Protein AF-A0A8T0BMN1-F1 (afdb_monomer_lite)

pLDDT: mean 75.81, std 15.96, range [29.31, 91.19]

Structure (mmCIF, N/CA/C/O backbone):
data_AF-A0A8T0BMN1-F1
#
_entry.id   AF-A0A8T0BMN1-F1
#
loop_
_atom_site.group_PDB
_atom_site.id
_atom_site.type_symbol
_atom_site.label_atom_id
_atom_site.label_alt_id
_atom_site.label_comp_id
_atom_site.label_asym_id
_atom_site.label_entity_id
_atom_site.label_seq_id
_atom_site.pdbx_PDB_ins_code
_atom_site.Cartn_x
_atom_site.Cartn_y
_atom_site.Cartn_z
_atom_site.occupancy
_atom_site.B_iso_or_equiv
_atom_site.auth_seq_id
_atom_site.auth_comp_id
_atom_site.auth_asym_id
_atom_site.auth_atom_id
_atom_site.pdbx_PDB_model_num
ATOM 1 N N . LYS A 1 1 ? 54.042 -2.747 -23.128 1.00 37.03 1 LYS A N 1
ATOM 2 C CA . LYS A 1 1 ? 53.948 -1.281 -22.944 1.00 37.03 1 LYS A CA 1
ATOM 3 C C . LYS A 1 1 ? 52.587 -0.870 -23.486 1.00 37.03 1 LYS A C 1
ATOM 5 O O . LYS A 1 1 ? 52.279 -1.278 -24.596 1.00 37.03 1 LYS A O 1
ATOM 10 N N . ASN A 1 2 ? 51.804 -0.215 -22.630 1.00 29.31 2 ASN A N 1
ATOM 11 C CA . ASN A 1 2 ? 50.470 0.388 -22.806 1.00 29.31 2 ASN A CA 1
ATOM 12 C C . ASN A 1 2 ? 50.359 1.207 -24.114 1.00 29.31 2 ASN A C 1
ATOM 14 O O . ASN A 1 2 ? 51.393 1.486 -24.711 1.00 29.31 2 ASN A O 1
ATOM 18 N N . SER A 1 3 ? 49.223 1.691 -24.609 1.00 31.92 3 SER A N 1
ATOM 19 C CA . SER A 1 3 ? 47.830 1.897 -24.170 1.00 31.92 3 SER A CA 1
ATOM 20 C C . SER A 1 3 ? 46.994 1.977 -25.4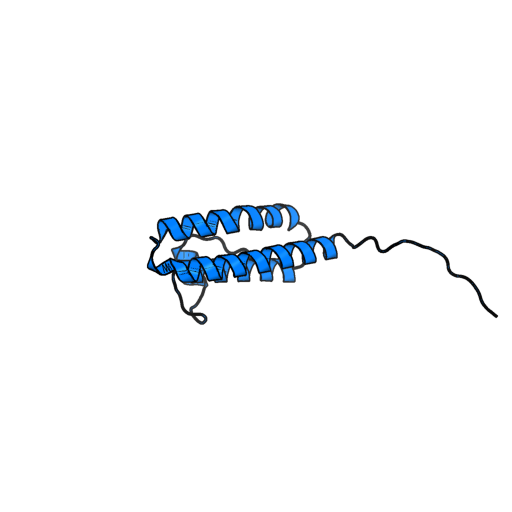86 1.00 31.92 3 SER A C 1
ATOM 22 O O . SER A 1 3 ? 47.572 1.858 -26.560 1.00 31.92 3 SER A O 1
ATOM 24 N N . GLU A 1 4 ? 45.670 2.091 -25.590 1.00 33.50 4 GLU A N 1
ATOM 25 C CA . GLU A 1 4 ? 44.684 2.833 -24.811 1.00 33.50 4 GLU A CA 1
ATOM 26 C C . GLU A 1 4 ? 43.289 2.401 -25.317 1.00 33.50 4 GLU A C 1
ATOM 28 O O . GLU A 1 4 ? 42.993 2.474 -26.510 1.00 33.50 4 GLU A O 1
ATOM 33 N N . ASN A 1 5 ? 42.439 1.918 -24.409 1.00 35.91 5 ASN A N 1
ATOM 34 C CA . ASN A 1 5 ? 41.003 1.770 -24.632 1.00 35.91 5 ASN A CA 1
ATOM 35 C C . ASN A 1 5 ? 40.355 3.147 -24.455 1.00 35.91 5 ASN A C 1
ATOM 37 O O . ASN A 1 5 ? 40.536 3.769 -23.408 1.00 35.91 5 ASN A O 1
ATOM 41 N N . SER A 1 6 ? 39.554 3.606 -25.416 1.00 36.28 6 SER A N 1
ATOM 42 C CA . SER A 1 6 ? 38.740 4.820 -25.254 1.00 36.28 6 SER A CA 1
ATOM 43 C C . SER A 1 6 ? 37.445 4.735 -26.063 1.00 36.28 6 SER A C 1
ATOM 45 O O . SER A 1 6 ? 37.251 5.443 -27.043 1.00 36.28 6 SER A O 1
ATOM 47 N N . THR A 1 7 ? 36.527 3.867 -25.643 1.00 40.56 7 THR A N 1
ATOM 48 C CA . THR A 1 7 ? 35.093 4.104 -25.863 1.00 40.56 7 THR A CA 1
ATOM 49 C C . THR A 1 7 ? 34.536 4.735 -24.596 1.00 40.56 7 THR A C 1
ATOM 51 O O . THR A 1 7 ? 34.066 4.046 -23.691 1.00 40.56 7 THR A O 1
ATOM 54 N N . GLU A 1 8 ? 34.647 6.061 -24.515 1.00 42.78 8 GLU A N 1
ATOM 55 C CA . GLU A 1 8 ? 33.885 6.881 -23.578 1.00 42.78 8 GLU A CA 1
ATOM 56 C C . GLU A 1 8 ? 32.405 6.834 -23.972 1.00 42.78 8 GLU A C 1
ATOM 58 O O . GLU A 1 8 ? 31.914 7.620 -24.777 1.00 42.78 8 GLU A O 1
ATOM 63 N N . THR A 1 9 ? 31.663 5.900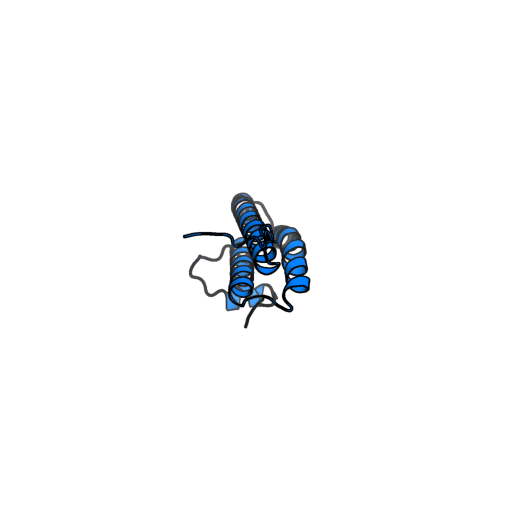 -23.392 1.00 41.75 9 THR A N 1
ATOM 64 C CA . THR A 1 9 ? 30.218 6.054 -23.237 1.00 41.75 9 THR A CA 1
ATOM 65 C C . THR A 1 9 ? 29.973 6.357 -21.769 1.00 41.75 9 THR A C 1
ATOM 67 O O . THR A 1 9 ? 30.135 5.479 -20.920 1.00 41.75 9 THR A O 1
ATOM 70 N N . GLY A 1 10 ? 29.623 7.609 -21.456 1.00 48.34 10 GLY A N 1
ATOM 71 C CA . GLY A 1 10 ? 29.157 7.992 -20.121 1.00 48.34 10 GLY A CA 1
ATOM 72 C C . GLY A 1 10 ? 28.027 7.062 -19.656 1.00 48.34 10 GLY A C 1
ATOM 73 O O . GLY A 1 10 ? 27.359 6.454 -20.496 1.00 48.34 10 GLY A O 1
ATOM 74 N N . PRO A 1 11 ? 27.799 6.893 -18.340 1.00 51.81 11 PRO A N 1
ATOM 75 C CA . PRO A 1 11 ? 26.901 5.863 -17.844 1.00 51.81 11 PRO A CA 1
ATOM 76 C C . PRO A 1 11 ? 25.460 6.237 -18.192 1.00 51.81 11 PRO A C 1
ATOM 78 O O . PRO A 1 11 ? 24.773 6.932 -17.441 1.00 51.81 11 PRO A O 1
ATOM 81 N N . VAL A 1 12 ? 24.988 5.763 -19.342 1.00 55.69 12 VAL A N 1
ATOM 82 C CA . VAL A 1 12 ? 23.573 5.742 -19.686 1.00 55.69 12 VAL A CA 1
ATOM 83 C C . VAL A 1 12 ? 22.945 4.796 -18.667 1.00 55.69 12 VAL A C 1
ATOM 85 O O . VAL A 1 12 ? 23.047 3.577 -18.792 1.00 55.69 12 VAL A O 1
ATOM 88 N N . LYS A 1 13 ? 22.398 5.341 -17.573 1.00 54.28 13 LYS A N 1
ATOM 89 C CA . LYS A 1 13 ? 21.661 4.549 -16.580 1.00 54.28 13 LYS A CA 1
ATOM 90 C C . LYS A 1 13 ? 20.617 3.743 -17.344 1.00 54.28 13 LYS A C 1
ATOM 92 O O . LYS A 1 13 ? 19.710 4.326 -17.934 1.00 54.28 13 LYS A O 1
ATOM 97 N N . SER A 1 14 ? 20.771 2.420 -17.351 1.00 65.00 14 SER A N 1
ATOM 98 C CA . SER A 1 14 ? 19.833 1.508 -18.001 1.00 65.00 14 SER A CA 1
ATOM 99 C C . SER A 1 14 ? 18.410 1.837 -17.538 1.00 65.00 14 SER A C 1
ATOM 101 O O . SER A 1 14 ? 18.204 2.148 -16.361 1.00 65.00 14 SER A O 1
ATOM 103 N N . ALA A 1 15 ? 17.418 1.764 -18.430 1.00 67.19 15 ALA A N 1
ATOM 104 C CA . ALA A 1 15 ? 16.009 2.020 -18.101 1.00 67.19 15 ALA A CA 1
ATOM 105 C C . ALA A 1 15 ? 15.547 1.237 -16.852 1.00 67.19 15 ALA A C 1
ATOM 107 O O . ALA A 1 15 ? 14.782 1.742 -16.027 1.00 67.19 15 ALA A O 1
ATOM 108 N N . ASN A 1 16 ? 16.123 0.048 -16.646 1.00 68.62 16 ASN A N 1
ATOM 109 C CA . ASN A 1 16 ? 15.920 -0.783 -15.464 1.00 68.62 16 ASN A CA 1
ATOM 110 C C . ASN A 1 16 ? 16.341 -0.107 -14.150 1.00 68.62 16 ASN A C 1
ATOM 112 O O . ASN A 1 16 ? 15.656 -0.245 -13.137 1.00 68.62 16 ASN A O 1
ATOM 116 N N . ASP A 1 17 ? 17.450 0.628 -14.135 1.00 72.19 17 ASP A N 1
ATOM 117 C CA . ASP A 1 17 ? 17.941 1.301 -12.931 1.00 72.19 17 ASP A CA 1
ATOM 118 C C . ASP A 1 17 ? 17.144 2.571 -12.631 1.00 72.19 17 ASP A C 1
ATOM 120 O O . ASP A 1 17 ? 16.875 2.876 -11.466 1.00 72.19 17 ASP A O 1
ATOM 124 N N . LEU A 1 18 ? 16.684 3.274 -13.667 1.00 75.62 18 LEU A N 1
ATOM 125 C CA . LEU A 1 18 ? 15.755 4.396 -13.520 1.00 75.62 18 LEU A CA 1
ATOM 126 C C . LEU A 1 18 ? 14.414 3.935 -12.929 1.00 75.62 18 LEU A C 1
ATOM 128 O O . LEU A 1 18 ? 13.949 4.525 -11.952 1.00 75.62 18 LEU A O 1
ATOM 132 N N . MET A 1 19 ? 13.846 2.833 -13.427 1.00 74.25 19 MET A N 1
ATOM 133 C CA . MET A 1 19 ? 12.618 2.240 -12.879 1.00 74.25 19 MET A CA 1
ATOM 134 C C . MET A 1 19 ? 12.778 1.767 -11.436 1.00 74.25 19 MET A C 1
ATOM 136 O O . MET A 1 19 ? 11.936 2.075 -10.591 1.00 74.25 19 MET A O 1
ATOM 140 N N . LYS A 1 20 ? 13.873 1.069 -11.109 1.00 77.06 20 LYS A N 1
ATOM 141 C CA . LYS A 1 20 ? 14.158 0.656 -9.723 1.00 77.06 20 LYS A CA 1
ATOM 142 C C . LYS A 1 20 ? 14.235 1.859 -8.785 1.00 77.06 20 LYS A C 1
ATOM 144 O O . LYS A 1 20 ? 13.654 1.820 -7.701 1.00 77.06 20 LYS A O 1
ATOM 149 N N . ASN A 1 21 ? 14.929 2.923 -9.190 1.00 81.69 21 ASN A N 1
ATOM 150 C CA . ASN A 1 21 ? 15.062 4.140 -8.390 1.00 81.69 21 ASN A CA 1
ATOM 151 C C . ASN A 1 21 ? 13.715 4.833 -8.191 1.00 81.69 21 ASN A C 1
ATOM 153 O O . ASN A 1 21 ? 13.369 5.183 -7.061 1.00 81.69 21 ASN A O 1
ATOM 157 N N . HIS A 1 22 ? 12.935 4.967 -9.264 1.00 79.38 22 HIS A N 1
ATOM 158 C CA . HIS A 1 22 ? 11.598 5.538 -9.204 1.00 79.38 22 HIS A CA 1
ATOM 159 C C . HIS A 1 22 ? 10.697 4.749 -8.249 1.00 79.38 22 HIS A C 1
ATOM 161 O O . HIS A 1 22 ? 10.089 5.323 -7.351 1.00 79.38 22 HIS A O 1
ATOM 167 N N . ILE A 1 23 ? 10.668 3.422 -8.357 1.00 78.94 23 ILE A N 1
ATOM 168 C CA . ILE A 1 23 ? 9.785 2.602 -7.523 1.00 78.94 23 ILE A CA 1
ATOM 169 C C . ILE A 1 23 ? 10.256 2.552 -6.079 1.00 78.94 23 ILE A C 1
ATOM 171 O O . ILE A 1 23 ? 9.428 2.571 -5.173 1.00 78.94 23 ILE A O 1
ATOM 175 N N . ASN A 1 24 ? 11.564 2.564 -5.824 1.00 83.75 24 ASN A N 1
ATOM 176 C CA . ASN A 1 24 ? 12.079 2.736 -4.467 1.00 83.75 24 ASN A CA 1
ATOM 177 C C . ASN A 1 24 ? 11.634 4.080 -3.871 1.00 83.75 24 ASN A C 1
ATOM 179 O O . ASN A 1 24 ? 11.216 4.122 -2.713 1.00 83.75 24 ASN A O 1
ATOM 183 N N . HIS A 1 25 ? 11.680 5.160 -4.656 1.00 84.25 25 HIS A N 1
ATOM 184 C CA . HIS A 1 25 ? 11.197 6.471 -4.232 1.00 84.25 25 HIS A CA 1
ATOM 185 C C . HIS A 1 25 ? 9.691 6.438 -3.935 1.00 84.25 25 HIS A C 1
ATOM 187 O O . HIS A 1 25 ? 9.279 6.788 -2.832 1.00 84.25 25 HIS A O 1
ATOM 193 N N . VAL A 1 26 ? 8.882 5.929 -4.866 1.00 82.31 26 VAL A N 1
ATOM 194 C CA . VAL A 1 26 ? 7.430 5.768 -4.708 1.00 82.31 26 VAL A CA 1
ATOM 195 C C . VAL A 1 26 ? 7.089 4.935 -3.477 1.00 82.31 26 VAL A C 1
ATOM 197 O O . VAL A 1 26 ? 6.277 5.361 -2.661 1.00 82.31 26 VAL A O 1
ATOM 200 N N . THR A 1 27 ? 7.754 3.793 -3.303 1.00 83.25 27 THR A N 1
ATOM 201 C CA . THR A 1 27 ? 7.575 2.892 -2.157 1.00 83.25 27 THR A CA 1
ATOM 202 C C . THR A 1 27 ? 7.884 3.617 -0.850 1.00 83.25 27 THR A C 1
ATOM 204 O O . THR A 1 27 ? 7.098 3.567 0.095 1.00 83.25 27 THR A O 1
ATOM 207 N N . LYS A 1 28 ? 9.008 4.342 -0.789 1.00 86.62 28 LYS A N 1
ATOM 208 C CA . LYS A 1 28 ? 9.403 5.114 0.396 1.00 86.62 28 LYS A CA 1
ATOM 209 C C . LYS A 1 28 ? 8.369 6.188 0.734 1.00 86.62 28 LYS A C 1
ATOM 211 O O . LYS A 1 28 ? 7.986 6.314 1.897 1.00 86.62 28 LYS A O 1
ATOM 216 N N . THR A 1 29 ? 7.897 6.928 -0.266 1.00 86.31 29 THR A N 1
ATOM 217 C CA . THR A 1 29 ? 6.848 7.937 -0.093 1.00 86.31 29 THR A CA 1
ATOM 218 C C . THR A 1 29 ? 5.533 7.305 0.367 1.00 86.31 29 THR A C 1
ATOM 220 O O . THR A 1 29 ? 4.920 7.810 1.304 1.00 86.31 29 THR A O 1
ATOM 223 N N . ALA A 1 30 ? 5.131 6.167 -0.204 1.00 85.19 30 ALA A N 1
ATOM 224 C CA . ALA A 1 30 ? 3.923 5.450 0.200 1.00 85.19 30 ALA A CA 1
ATOM 225 C C . ALA A 1 30 ? 3.978 5.045 1.680 1.00 85.19 30 ALA A C 1
ATOM 227 O O . ALA A 1 30 ? 3.082 5.389 2.446 1.00 85.19 30 ALA A O 1
ATOM 228 N N . TYR A 1 31 ? 5.073 4.420 2.129 1.00 87.69 31 TYR A N 1
ATOM 229 C CA . TYR A 1 31 ? 5.242 4.069 3.544 1.00 87.69 31 TYR A CA 1
ATOM 230 C C . TYR A 1 31 ? 5.273 5.289 4.471 1.00 87.69 31 TYR A C 1
ATOM 232 O O . TYR A 1 31 ? 4.783 5.207 5.599 1.00 87.69 31 TYR A O 1
ATOM 240 N N . PHE A 1 32 ? 5.828 6.417 4.024 1.00 89.75 32 PHE A N 1
ATOM 241 C CA . PHE A 1 32 ? 5.764 7.668 4.778 1.00 89.75 32 PHE A CA 1
ATOM 242 C C . PHE A 1 32 ? 4.312 8.131 4.969 1.00 89.75 32 PHE A C 1
ATOM 244 O O . PHE A 1 32 ? 3.899 8.390 6.100 1.00 89.75 32 PHE A O 1
ATOM 251 N N . HIS A 1 33 ? 3.511 8.150 3.901 1.00 87.75 33 HIS A N 1
ATOM 252 C CA . HIS A 1 33 ? 2.094 8.508 3.991 1.00 87.75 33 HIS A CA 1
ATOM 253 C C . HIS A 1 33 ? 1.289 7.501 4.814 1.00 87.75 33 HIS A C 1
ATOM 255 O O . HIS A 1 33 ? 0.497 7.918 5.652 1.00 87.75 33 HIS A O 1
ATOM 261 N N . PHE A 1 34 ? 1.537 6.196 4.677 1.00 89.06 34 PHE A N 1
ATOM 262 C CA . PHE A 1 34 ? 0.870 5.171 5.486 1.00 89.06 34 PHE A CA 1
ATOM 263 C C . PHE A 1 34 ? 1.110 5.361 6.978 1.00 89.06 34 PHE A C 1
ATOM 265 O O . PHE A 1 34 ? 0.181 5.203 7.762 1.00 89.06 34 PHE A O 1
ATOM 272 N N . ARG A 1 35 ? 2.323 5.750 7.390 1.00 90.06 35 ARG A N 1
ATOM 273 C CA . ARG A 1 35 ? 2.607 6.073 8.798 1.00 90.06 35 ARG A CA 1
ATOM 274 C C . ARG A 1 35 ? 1.803 7.277 9.276 1.00 90.06 35 ARG A C 1
ATOM 276 O O . ARG A 1 35 ? 1.337 7.272 10.410 1.00 90.06 35 ARG A O 1
ATOM 283 N N . ASN A 1 36 ? 1.629 8.289 8.432 1.00 90.00 36 ASN A N 1
ATOM 284 C CA . ASN A 1 36 ? 0.835 9.467 8.779 1.00 90.00 36 ASN A CA 1
ATOM 285 C C . ASN A 1 36 ? -0.658 9.128 8.858 1.00 90.00 36 ASN A C 1
ATOM 287 O O . ASN A 1 36 ? -1.297 9.467 9.849 1.00 90.00 36 ASN A O 1
ATOM 291 N N . ILE A 1 37 ? -1.184 8.379 7.884 1.00 88.62 37 ILE A N 1
ATOM 292 C CA . ILE A 1 37 ? -2.569 7.887 7.888 1.00 88.62 37 ILE A CA 1
ATOM 293 C C . ILE A 1 37 ? -2.810 7.004 9.112 1.00 88.62 37 ILE A C 1
ATOM 295 O O . ILE A 1 37 ? -3.802 7.194 9.800 1.00 88.62 37 ILE A O 1
ATOM 299 N N . ALA A 1 38 ? -1.887 6.097 9.446 1.00 89.06 38 ALA A N 1
ATOM 300 C CA . ALA A 1 38 ? -1.997 5.235 10.622 1.00 89.06 38 ALA A CA 1
ATOM 301 C C . ALA A 1 38 ? -2.118 6.032 11.933 1.00 89.06 38 ALA A C 1
ATOM 303 O O . ALA A 1 38 ? -2.869 5.625 12.815 1.00 89.06 38 ALA A O 1
ATOM 304 N N . LYS A 1 39 ? -1.438 7.183 12.055 1.00 90.44 39 LYS A N 1
ATOM 305 C CA . LYS A 1 39 ? -1.551 8.066 13.231 1.00 90.44 39 LYS A CA 1
ATOM 306 C C . LYS A 1 39 ? -2.934 8.705 13.352 1.00 90.44 39 LYS A C 1
ATOM 308 O O . LYS A 1 39 ? -3.487 8.745 14.444 1.00 90.44 39 LYS A O 1
ATOM 313 N N . ILE A 1 40 ? -3.498 9.179 12.240 1.00 90.44 40 ILE A N 1
ATOM 314 C CA . ILE A 1 40 ? -4.827 9.817 12.217 1.00 90.44 40 ILE A CA 1
ATOM 315 C C . ILE A 1 40 ? -5.968 8.812 12.014 1.00 90.44 40 ILE A C 1
ATOM 317 O O . ILE A 1 40 ? -7.136 9.184 12.026 1.00 90.44 40 ILE A O 1
ATOM 321 N N . ARG A 1 41 ? -5.654 7.520 11.852 1.00 88.75 41 ARG A N 1
ATOM 322 C CA . ARG A 1 41 ? -6.611 6.474 11.472 1.00 88.75 41 ARG A CA 1
ATOM 323 C C . ARG A 1 41 ? -7.782 6.363 12.438 1.00 88.75 41 ARG A C 1
ATOM 325 O O . ARG A 1 41 ? -8.884 6.062 11.994 1.00 88.75 41 ARG A O 1
ATOM 332 N N . ASN A 1 42 ? -7.552 6.606 13.728 1.00 86.69 42 ASN A N 1
ATOM 333 C CA . ASN A 1 42 ? -8.589 6.555 14.762 1.00 86.69 42 ASN A CA 1
ATOM 334 C C . ASN A 1 42 ? -9.601 7.708 14.667 1.00 86.69 42 ASN A C 1
ATOM 336 O O . ASN A 1 42 ? -10.681 7.598 15.231 1.00 86.69 42 ASN A O 1
ATOM 340 N N . MET A 1 43 ? -9.257 8.784 13.957 1.00 88.81 43 MET A N 1
ATOM 341 C CA . MET A 1 43 ? -10.103 9.965 13.758 1.00 88.81 43 MET A CA 1
ATOM 342 C C . MET A 1 43 ? -10.855 9.924 12.419 1.00 88.81 43 MET A C 1
ATOM 344 O O . MET A 1 43 ? -11.701 10.774 12.167 1.00 88.81 43 MET A O 1
ATOM 348 N N . LEU A 1 44 ? -10.540 8.958 11.549 1.00 87.44 44 LEU A N 1
ATOM 349 C CA . LEU A 1 44 ? -11.110 8.835 10.209 1.00 87.44 44 LEU A CA 1
ATOM 350 C C . LEU A 1 44 ? -12.109 7.680 10.123 1.00 87.44 44 LEU A C 1
ATOM 352 O O . LEU A 1 44 ? -11.877 6.586 10.652 1.00 87.44 44 LEU A O 1
ATOM 356 N N . SER A 1 45 ? -13.182 7.894 9.359 1.00 89.50 45 SER A N 1
ATOM 357 C CA . SER A 1 45 ? -14.059 6.808 8.924 1.00 89.50 45 SER A CA 1
ATOM 358 C C . SER A 1 45 ? -13.288 5.822 8.029 1.00 89.50 45 SER A C 1
ATOM 360 O O . SER A 1 45 ? -12.249 6.158 7.453 1.00 89.50 45 SER A O 1
ATOM 362 N N . ILE A 1 46 ? -13.777 4.581 7.911 1.00 86.50 46 ILE A N 1
ATOM 363 C CA . ILE A 1 46 ? -13.181 3.597 6.987 1.00 86.50 46 ILE A CA 1
ATOM 364 C C . ILE A 1 46 ? -13.230 4.129 5.548 1.00 86.50 46 ILE A C 1
ATOM 366 O O . ILE A 1 46 ? -12.210 4.097 4.872 1.00 86.50 46 ILE A O 1
ATOM 370 N N . SER A 1 47 ? -14.369 4.689 5.126 1.00 87.81 47 SER A N 1
ATOM 371 C CA . SER A 1 47 ? -14.558 5.251 3.779 1.00 87.81 47 SER A CA 1
ATOM 372 C C . SER A 1 47 ? -13.556 6.369 3.466 1.00 87.81 47 SER A C 1
ATOM 374 O O . SER A 1 47 ? -12.992 6.411 2.376 1.00 87.81 47 SER A O 1
ATOM 376 N N . ASP A 1 48 ? -13.296 7.281 4.406 1.00 88.62 48 ASP A N 1
ATOM 377 C CA . ASP A 1 48 ? -12.386 8.404 4.138 1.00 88.62 48 ASP A CA 1
ATOM 378 C C . ASP A 1 48 ? -10.922 7.965 4.160 1.00 88.62 48 ASP A C 1
ATOM 380 O O . ASP A 1 48 ? -10.127 8.407 3.329 1.00 88.62 48 ASP A O 1
ATOM 384 N N . ALA A 1 49 ? -10.567 7.037 5.054 1.00 88.75 49 ALA A N 1
ATOM 385 C CA . ALA A 1 49 ? -9.255 6.401 5.035 1.00 88.75 49 ALA A CA 1
ATOM 386 C C . ALA A 1 49 ? -9.025 5.626 3.726 1.00 88.75 49 ALA A C 1
ATOM 388 O O . ALA A 1 49 ? -7.933 5.685 3.165 1.00 88.75 49 ALA A O 1
ATOM 389 N N . GLU A 1 50 ? -10.050 4.943 3.219 1.00 87.38 50 GLU A N 1
ATOM 390 C CA . GLU A 1 50 ? -9.999 4.234 1.944 1.00 87.38 50 GLU A CA 1
ATOM 391 C C . GLU A 1 50 ? -9.772 5.200 0.776 1.00 87.38 50 GLU A C 1
ATOM 393 O O . GLU A 1 50 ? -8.845 4.994 -0.005 1.00 87.38 50 GLU A O 1
ATOM 398 N N . LYS A 1 51 ? -10.528 6.304 0.699 1.00 87.69 51 LYS A N 1
ATOM 399 C CA . LYS A 1 51 ? -10.329 7.347 -0.326 1.00 87.69 51 LYS A CA 1
ATOM 400 C C . LYS A 1 51 ? -8.920 7.930 -0.294 1.00 87.69 51 LYS A C 1
ATOM 402 O O . LYS A 1 51 ? -8.315 8.106 -1.348 1.00 87.69 51 LYS A O 1
ATOM 407 N N . LEU A 1 52 ? -8.383 8.213 0.897 1.00 86.75 52 LEU A N 1
ATOM 408 C CA . LEU A 1 52 ? -7.010 8.700 1.042 1.00 86.75 52 LEU A CA 1
ATOM 409 C C . LEU A 1 52 ? -6.016 7.684 0.487 1.00 86.75 52 LEU A C 1
ATOM 411 O O . LEU A 1 52 ? -5.147 8.038 -0.307 1.00 86.75 52 LEU A O 1
ATOM 415 N N . ILE A 1 53 ? -6.149 6.419 0.883 1.00 85.88 53 ILE A N 1
ATOM 416 C CA . ILE A 1 53 ? -5.245 5.368 0.429 1.00 85.88 53 ILE A CA 1
ATOM 417 C C . ILE A 1 53 ? -5.342 5.173 -1.085 1.00 85.88 53 ILE A C 1
ATOM 419 O O . ILE A 1 53 ? -4.294 5.125 -1.724 1.00 85.88 53 ILE A O 1
ATOM 423 N N . HIS A 1 54 ? -6.544 5.144 -1.666 1.00 83.12 54 HIS A N 1
ATOM 424 C CA . HIS A 1 54 ? -6.731 5.079 -3.120 1.00 83.12 54 HIS A CA 1
ATOM 425 C C . HIS A 1 54 ? -6.106 6.284 -3.825 1.00 83.12 54 HIS A C 1
ATOM 427 O O . HIS A 1 54 ? -5.315 6.101 -4.742 1.00 83.12 54 HIS A O 1
ATOM 433 N N . ALA A 1 55 ? -6.323 7.513 -3.349 1.00 82.88 55 ALA A N 1
ATOM 434 C CA . ALA A 1 55 ? -5.700 8.703 -3.938 1.00 82.88 55 ALA A CA 1
ATOM 435 C C . ALA A 1 55 ? -4.156 8.609 -3.988 1.00 82.88 55 ALA A C 1
ATOM 437 O O . ALA A 1 55 ? -3.529 8.995 -4.982 1.00 82.88 55 ALA A O 1
ATOM 438 N N . PHE A 1 56 ? -3.532 8.041 -2.949 1.00 76.25 56 PHE A N 1
ATOM 439 C CA . PHE A 1 56 ? -2.082 7.823 -2.907 1.00 76.25 56 PHE A CA 1
ATOM 440 C C . PHE A 1 56 ? -1.608 6.608 -3.718 1.00 76.25 56 PHE A C 1
ATOM 442 O O . PHE A 1 56 ? -0.509 6.639 -4.272 1.00 76.25 56 PHE A O 1
ATOM 449 N N . MET A 1 57 ? -2.393 5.531 -3.745 1.00 73.06 57 MET A N 1
ATOM 450 C CA . MET A 1 57 ? -2.034 4.249 -4.351 1.00 73.06 57 MET A CA 1
ATOM 451 C C . MET A 1 57 ? -2.299 4.230 -5.852 1.00 73.06 57 MET A C 1
ATOM 453 O O . MET A 1 57 ? -1.391 3.909 -6.607 1.00 73.06 57 MET A O 1
ATOM 457 N N . THR A 1 58 ? -3.502 4.601 -6.286 1.00 67.94 58 THR A N 1
ATOM 458 C CA . THR A 1 58 ? -3.965 4.540 -7.680 1.00 67.94 58 THR A CA 1
ATOM 459 C C . THR A 1 58 ? -3.044 5.352 -8.588 1.00 67.94 58 THR A C 1
ATOM 461 O O . THR A 1 58 ? -2.439 4.808 -9.503 1.00 67.94 58 THR A O 1
ATOM 464 N N . SER A 1 59 ? -2.754 6.609 -8.230 1.00 63.00 59 SER A N 1
ATOM 465 C CA . SER A 1 59 ? -1.863 7.479 -9.020 1.00 63.00 59 SER A CA 1
ATOM 466 C C . SER A 1 59 ? -0.445 6.926 -9.220 1.00 63.00 59 SER A C 1
ATOM 468 O O . SER A 1 59 ? 0.203 7.218 -10.225 1.00 63.00 59 SER A O 1
ATOM 470 N N . ARG A 1 60 ? 0.063 6.126 -8.275 1.00 65.12 60 ARG A N 1
ATOM 471 C CA . ARG A 1 60 ? 1.453 5.647 -8.290 1.00 65.12 60 ARG A CA 1
ATOM 472 C C . ARG A 1 60 ? 1.602 4.200 -8.735 1.00 65.12 60 ARG A C 1
ATOM 474 O O . ARG A 1 60 ? 2.621 3.856 -9.332 1.00 65.12 60 ARG A O 1
ATOM 481 N N . ILE A 1 61 ? 0.607 3.367 -8.455 1.00 63.66 61 ILE A N 1
ATOM 482 C CA . ILE A 1 61 ? 0.542 1.984 -8.919 1.00 63.66 61 ILE A CA 1
ATOM 483 C C . ILE A 1 61 ? 0.107 1.949 -10.383 1.00 63.66 61 ILE A C 1
ATOM 485 O O . ILE A 1 61 ? 0.722 1.207 -11.135 1.00 63.66 61 ILE A O 1
ATOM 489 N N . ASP A 1 62 ? -0.827 2.794 -10.834 1.00 62.00 62 ASP A N 1
ATOM 490 C CA . ASP A 1 62 ? -1.249 2.808 -12.245 1.00 62.00 62 ASP A CA 1
ATOM 491 C C . ASP A 1 62 ? -0.142 3.285 -13.187 1.00 62.00 62 ASP A C 1
ATOM 493 O O . ASP A 1 62 ? 0.031 2.739 -14.277 1.00 62.00 62 ASP A O 1
ATOM 497 N N . TYR A 1 63 ? 0.697 4.221 -12.729 1.00 55.97 63 TYR A N 1
ATOM 498 C CA . TYR A 1 63 ? 1.925 4.579 -13.440 1.00 55.97 63 TYR A CA 1
ATOM 499 C C . TYR A 1 63 ? 2.878 3.382 -13.562 1.00 55.97 63 TYR A C 1
ATOM 501 O O . TYR A 1 63 ? 3.468 3.148 -14.616 1.00 55.97 63 TYR A O 1
ATOM 509 N N . CYS A 1 64 ? 3.001 2.581 -12.500 1.00 58.84 64 CYS A N 1
ATOM 510 C CA . CYS A 1 64 ? 3.781 1.351 -12.561 1.00 58.84 64 CYS A CA 1
ATOM 511 C C . CYS A 1 64 ? 3.117 0.320 -13.484 1.00 58.84 64 CYS A C 1
ATOM 513 O O . CYS A 1 64 ? 3.827 -0.278 -14.276 1.00 58.84 64 CYS A O 1
ATOM 515 N N . ASN A 1 65 ? 1.790 0.161 -13.464 1.00 61.03 65 ASN A N 1
ATOM 516 C CA . ASN A 1 65 ? 1.049 -0.764 -14.329 1.00 61.03 65 ASN A C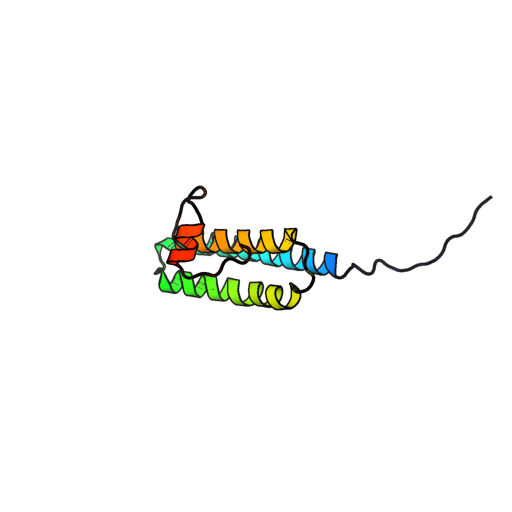A 1
ATOM 517 C C . ASN A 1 65 ? 1.305 -0.501 -15.820 1.00 61.03 65 ASN A C 1
ATOM 519 O O . ASN A 1 65 ? 1.543 -1.450 -16.564 1.00 61.03 65 ASN A O 1
ATOM 523 N N . ALA A 1 66 ? 1.377 0.765 -16.242 1.00 60.16 66 ALA A N 1
ATOM 524 C CA . ALA A 1 66 ? 1.751 1.132 -17.611 1.00 60.16 66 ALA A CA 1
ATOM 525 C C . ALA A 1 66 ? 3.220 0.795 -17.969 1.00 60.16 66 ALA A C 1
ATOM 527 O O . ALA A 1 66 ? 3.526 0.509 -19.124 1.00 60.16 66 ALA A O 1
ATOM 528 N N . LEU A 1 67 ? 4.129 0.789 -16.986 1.00 59.34 67 LEU A N 1
ATOM 529 C CA . LEU A 1 67 ? 5.559 0.460 -17.136 1.00 59.34 67 LEU A CA 1
ATOM 530 C C . LEU A 1 67 ? 5.911 -1.010 -16.817 1.00 59.34 67 LEU A C 1
ATOM 532 O O . LEU A 1 67 ? 7.051 -1.437 -17.019 1.00 59.34 67 LEU A O 1
ATOM 536 N N . LEU A 1 68 ? 4.963 -1.800 -16.302 1.00 57.28 68 LEU A N 1
ATOM 537 C CA . LEU A 1 68 ? 5.186 -3.167 -15.816 1.00 57.28 68 LEU A CA 1
ATOM 538 C C . LEU A 1 68 ? 5.302 -4.207 -16.947 1.00 57.28 68 LEU A C 1
ATOM 540 O O . LEU A 1 68 ? 5.755 -5.316 -16.668 1.00 57.28 68 LEU A O 1
ATOM 544 N N . ALA A 1 69 ? 4.994 -3.862 -18.206 1.00 58.81 69 ALA A N 1
ATOM 545 C CA . ALA A 1 69 ? 5.037 -4.782 -19.356 1.00 58.81 69 ALA A CA 1
ATOM 546 C C . ALA A 1 69 ? 6.425 -5.413 -19.637 1.00 58.81 69 ALA A C 1
ATOM 548 O O . ALA A 1 69 ? 6.522 -6.357 -20.415 1.00 58.81 69 ALA A O 1
ATOM 549 N N . GLY A 1 70 ? 7.494 -4.942 -18.979 1.00 61.16 70 GLY A N 1
ATOM 550 C CA . GLY A 1 70 ? 8.835 -5.544 -19.023 1.00 61.16 70 GLY A CA 1
ATOM 551 C C . GLY A 1 70 ? 9.543 -5.617 -17.664 1.00 61.16 70 GLY A C 1
ATOM 552 O O . GLY A 1 70 ? 10.770 -5.669 -17.608 1.00 61.16 70 GLY A O 1
ATOM 553 N N . CYS A 1 71 ? 8.806 -5.551 -16.550 1.00 65.38 71 CYS A N 1
ATOM 554 C CA . CYS A 1 71 ? 9.411 -5.411 -15.225 1.00 65.38 71 CYS A CA 1
ATOM 555 C C . CYS A 1 71 ? 9.967 -6.712 -14.622 1.00 65.38 71 CYS A C 1
ATOM 557 O O . CYS A 1 71 ? 9.328 -7.760 -14.702 1.00 65.38 71 CYS A O 1
ATOM 559 N N . PRO A 1 72 ? 11.079 -6.641 -13.864 1.00 71.62 72 PRO A N 1
ATOM 560 C CA . PRO A 1 72 ? 11.538 -7.750 -13.032 1.00 71.62 72 PRO A CA 1
ATOM 561 C C . PRO A 1 72 ? 10.504 -8.142 -11.963 1.00 71.62 72 PRO A C 1
ATOM 563 O O . PRO A 1 72 ? 9.947 -7.281 -11.279 1.00 71.62 72 PRO A O 1
ATOM 566 N N . ALA A 1 73 ? 10.326 -9.443 -11.715 1.00 75.19 73 ALA A N 1
ATOM 567 C CA . ALA A 1 73 ? 9.393 -9.966 -10.705 1.00 75.19 73 ALA A CA 1
ATOM 568 C C . ALA A 1 73 ? 9.633 -9.422 -9.278 1.00 75.19 73 ALA A C 1
ATOM 570 O O . ALA A 1 73 ? 8.706 -9.314 -8.475 1.00 75.19 73 ALA A O 1
ATOM 571 N N . SER A 1 74 ? 10.872 -9.035 -8.957 1.00 76.25 74 SER A N 1
ATOM 572 C CA . SER A 1 74 ? 11.223 -8.399 -7.679 1.00 76.25 74 SER A CA 1
ATOM 573 C C . SER A 1 74 ? 10.498 -7.070 -7.455 1.00 76.25 74 SER A C 1
ATOM 575 O O . SER A 1 74 ? 10.240 -6.680 -6.316 1.00 76.25 74 SER A O 1
ATOM 577 N N . LEU A 1 75 ? 10.153 -6.385 -8.539 1.00 74.94 75 LEU A N 1
ATOM 578 C CA . LEU A 1 75 ? 9.499 -5.092 -8.525 1.00 74.94 75 LEU A CA 1
ATOM 579 C C . LEU A 1 75 ? 7.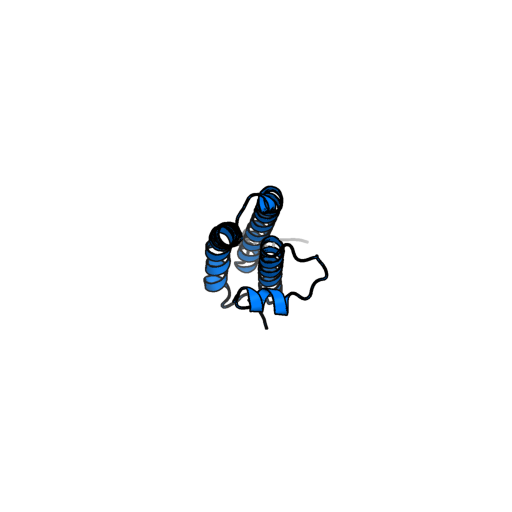990 -5.221 -8.328 1.00 74.94 75 LEU A C 1
ATOM 581 O O . LEU A 1 75 ? 7.418 -4.534 -7.486 1.00 74.94 75 LEU A O 1
ATOM 585 N N . ILE A 1 76 ? 7.389 -6.196 -9.009 1.00 78.19 76 ILE A N 1
ATOM 586 C CA . ILE A 1 76 ? 6.001 -6.626 -8.807 1.00 78.19 76 ILE A CA 1
ATOM 587 C C . ILE A 1 76 ? 5.783 -7.020 -7.338 1.00 78.19 76 ILE A C 1
ATOM 589 O O . ILE A 1 76 ? 4.852 -6.543 -6.690 1.00 78.19 76 ILE A O 1
ATOM 593 N N . ASN A 1 77 ? 6.703 -7.803 -6.762 1.00 82.56 77 ASN A N 1
ATOM 594 C CA . ASN A 1 77 ? 6.636 -8.186 -5.349 1.00 82.56 77 ASN A CA 1
ATOM 595 C C . ASN A 1 77 ? 6.669 -6.967 -4.407 1.00 82.56 77 ASN A C 1
ATOM 597 O O . ASN A 1 77 ? 5.959 -6.948 -3.403 1.00 82.56 77 ASN A O 1
ATOM 601 N N . LYS A 1 78 ? 7.467 -5.932 -4.709 1.00 82.88 78 LYS A N 1
ATOM 602 C CA . LYS A 1 78 ? 7.485 -4.698 -3.903 1.00 82.88 78 LYS A CA 1
ATOM 603 C C . LYS A 1 78 ? 6.143 -3.974 -3.942 1.00 82.88 78 LYS A C 1
ATOM 605 O O . LYS A 1 78 ? 5.673 -3.538 -2.895 1.00 82.88 78 LYS A O 1
ATOM 610 N N . LEU A 1 79 ? 5.520 -3.876 -5.113 1.00 80.75 79 LEU A N 1
ATOM 611 C CA . LEU A 1 79 ? 4.207 -3.247 -5.259 1.00 80.75 79 LEU A CA 1
ATOM 612 C C . LEU A 1 79 ? 3.128 -4.018 -4.488 1.00 80.75 79 LEU A C 1
ATOM 614 O O . LEU A 1 79 ? 2.349 -3.404 -3.759 1.00 80.75 79 LEU A O 1
ATOM 618 N N . GLN A 1 80 ? 3.159 -5.355 -4.527 1.00 85.00 80 GLN A N 1
ATOM 619 C CA . GLN A 1 80 ? 2.278 -6.183 -3.697 1.00 85.00 80 GLN A CA 1
ATOM 620 C C . GLN A 1 80 ? 2.470 -5.896 -2.200 1.00 85.00 80 GLN A C 1
ATOM 622 O O . GLN A 1 80 ? 1.500 -5.776 -1.456 1.00 85.00 80 GLN A O 1
ATOM 627 N N . LEU A 1 81 ? 3.713 -5.749 -1.730 1.00 87.94 81 LEU A N 1
ATOM 628 C CA . LEU A 1 81 ? 3.985 -5.419 -0.326 1.00 87.94 81 LEU A CA 1
ATOM 629 C C . LEU A 1 81 ? 3.446 -4.038 0.073 1.00 87.94 81 LEU A C 1
ATOM 631 O O . LEU A 1 81 ? 2.960 -3.880 1.196 1.00 87.94 81 LEU A O 1
ATOM 635 N N . VAL A 1 82 ? 3.499 -3.059 -0.833 1.00 87.00 82 VAL A N 1
ATOM 636 C CA . VAL A 1 82 ? 2.909 -1.728 -0.626 1.00 87.00 82 VAL A CA 1
ATOM 637 C C . VAL A 1 82 ? 1.388 -1.834 -0.523 1.00 87.00 82 VAL A C 1
ATOM 639 O O . VAL A 1 82 ? 0.819 -1.308 0.433 1.00 87.00 82 VAL A O 1
ATOM 642 N N . GLN A 1 83 ? 0.738 -2.586 -1.415 1.00 86.50 83 GLN A N 1
ATOM 643 C CA . GLN A 1 83 ? -0.704 -2.834 -1.348 1.00 86.50 83 GLN A CA 1
ATOM 644 C C . GLN A 1 83 ? -1.117 -3.546 -0.058 1.00 86.50 83 GLN A C 1
ATOM 646 O O . GLN A 1 83 ? -2.064 -3.138 0.614 1.00 86.50 83 GLN A O 1
ATOM 651 N N . ASN A 1 84 ? -0.359 -4.560 0.344 1.00 89.38 84 ASN A N 1
ATOM 652 C CA . ASN A 1 84 ? -0.595 -5.288 1.584 1.00 89.38 84 ASN A CA 1
ATOM 653 C C . ASN A 1 84 ? -0.469 -4.371 2.809 1.00 89.38 84 ASN A C 1
ATOM 655 O O . ASN A 1 84 ? -1.226 -4.496 3.770 1.00 89.38 84 ASN A O 1
ATOM 659 N N . ALA A 1 85 ? 0.499 -3.451 2.803 1.00 88.94 85 ALA A N 1
ATOM 660 C CA . ALA A 1 85 ? 0.659 -2.474 3.875 1.00 88.94 85 ALA A CA 1
ATOM 661 C C . ALA A 1 85 ? -0.505 -1.476 3.910 1.00 88.94 85 ALA A C 1
ATOM 663 O O . ALA A 1 85 ? -1.021 -1.187 4.988 1.00 88.94 85 ALA A O 1
ATOM 664 N N . ALA A 1 86 ? -0.940 -1.002 2.745 1.00 89.19 86 ALA A N 1
ATOM 665 C CA . ALA A 1 86 ? -2.078 -0.108 2.594 1.00 89.19 86 ALA A CA 1
ATOM 666 C C . ALA A 1 86 ? -3.366 -0.733 3.158 1.00 89.19 86 ALA A C 1
ATOM 668 O O . ALA A 1 86 ? -4.023 -0.137 4.011 1.00 89.19 86 ALA A O 1
ATOM 669 N N . ALA A 1 87 ? -3.659 -1.977 2.773 1.00 89.75 87 ALA A N 1
ATOM 670 C CA . ALA A 1 87 ? -4.811 -2.724 3.266 1.00 89.75 87 ALA A CA 1
ATOM 671 C C . ALA A 1 87 ? -4.774 -2.875 4.796 1.00 89.75 87 ALA A C 1
ATOM 673 O O . ALA A 1 87 ? -5.762 -2.604 5.472 1.00 89.75 87 ALA A O 1
ATOM 674 N N . ARG A 1 88 ? -3.604 -3.199 5.366 1.00 91.19 88 ARG A N 1
ATOM 675 C CA . ARG A 1 88 ? -3.432 -3.292 6.826 1.00 91.19 88 ARG A CA 1
ATOM 676 C C . ARG A 1 88 ? -3.619 -1.957 7.543 1.00 91.19 88 ARG A C 1
ATOM 678 O O . ARG A 1 88 ? -4.183 -1.940 8.632 1.00 91.19 88 ARG A O 1
ATOM 685 N N . VAL A 1 89 ? -3.162 -0.843 6.967 1.00 90.56 89 VAL A N 1
ATOM 686 C CA . VAL A 1 89 ? -3.407 0.496 7.536 1.00 90.56 89 VAL A CA 1
ATOM 687 C C . VAL A 1 89 ? -4.902 0.817 7.525 1.00 90.56 89 VAL A C 1
ATOM 689 O O . VAL A 1 89 ? -5.419 1.366 8.501 1.00 90.56 89 VAL A O 1
ATOM 692 N N . LEU A 1 90 ? -5.608 0.432 6.460 1.00 89.31 90 LEU A N 1
ATOM 693 C CA . LEU A 1 90 ? -7.044 0.650 6.331 1.00 89.31 90 LEU A CA 1
ATOM 694 C C . LEU A 1 90 ? -7.842 -0.140 7.373 1.00 89.31 90 LEU A C 1
ATOM 696 O O . LEU A 1 90 ? -8.647 0.445 8.105 1.00 89.31 90 LEU A O 1
ATOM 700 N N . THR A 1 91 ? -7.593 -1.446 7.474 1.00 89.50 91 THR A N 1
ATOM 701 C CA . THR A 1 91 ? -8.336 -2.360 8.355 1.00 89.50 91 THR A CA 1
ATOM 702 C C . THR A 1 91 ? -7.818 -2.391 9.788 1.00 89.50 91 THR A C 1
ATOM 704 O O . THR A 1 91 ? -8.472 -2.957 10.660 1.00 89.50 91 THR A O 1
ATOM 707 N N . ARG A 1 92 ? -6.662 -1.769 10.056 1.00 88.38 92 ARG A N 1
ATOM 708 C CA . ARG A 1 92 ? -5.930 -1.867 11.331 1.00 88.38 92 ARG A CA 1
ATOM 709 C C . ARG A 1 92 ? -5.596 -3.315 11.714 1.00 88.38 92 ARG A C 1
ATOM 711 O O . ARG A 1 92 ? -5.505 -3.646 12.894 1.00 88.38 92 ARG A O 1
ATOM 718 N N . SER A 1 93 ? -5.403 -4.175 10.716 1.00 88.00 93 SER A N 1
ATOM 719 C CA . SER A 1 93 ? -5.008 -5.568 10.925 1.00 88.00 93 SER A CA 1
ATOM 720 C C . SER A 1 93 ? -3.576 -5.671 11.447 1.00 88.00 93 SER A C 1
ATOM 722 O O . SER A 1 93 ? -2.715 -4.829 11.167 1.00 88.00 93 SER A O 1
ATOM 724 N N . ARG A 1 94 ? -3.298 -6.731 12.204 1.00 86.56 94 ARG A N 1
ATOM 725 C CA . ARG A 1 94 ? -1.973 -6.987 12.768 1.00 86.56 94 ARG A CA 1
ATOM 726 C C . ARG A 1 94 ? -0.994 -7.369 11.658 1.00 86.56 94 ARG A C 1
ATOM 728 O O . ARG A 1 94 ? -1.357 -7.842 10.581 1.00 86.56 94 ARG A O 1
ATOM 735 N N . LYS A 1 95 ? 0.298 -7.198 11.943 1.00 81.94 95 LYS A N 1
ATOM 736 C CA . LYS A 1 95 ? 1.394 -7.498 11.005 1.00 81.94 95 LYS A CA 1
ATOM 737 C C . LYS A 1 95 ? 1.351 -8.938 10.476 1.00 81.94 95 LYS A C 1
ATOM 739 O O . LYS A 1 95 ? 1.681 -9.158 9.313 1.00 81.94 95 LYS A O 1
ATOM 744 N N . TYR A 1 96 ? 0.962 -9.882 11.330 1.00 85.44 96 TYR A N 1
ATOM 745 C CA . TYR A 1 96 ? 0.965 -11.317 11.043 1.00 85.44 96 TYR A CA 1
ATOM 746 C C . TYR A 1 96 ? -0.386 -11.849 10.557 1.00 85.44 96 TYR A C 1
ATOM 748 O O . TYR A 1 96 ? -0.486 -13.033 10.258 1.00 85.44 96 TYR A O 1
ATOM 756 N N . ASP A 1 97 ? -1.406 -10.993 10.446 1.00 86.62 97 ASP A N 1
ATOM 757 C CA . ASP A 1 97 ? -2.697 -11.421 9.917 1.00 86.62 97 ASP A CA 1
ATOM 758 C C . ASP A 1 97 ? -2.557 -11.784 8.434 1.00 86.62 97 ASP A C 1
ATOM 760 O O . ASP A 1 97 ? -1.836 -11.121 7.663 1.00 86.62 97 ASP A O 1
ATOM 764 N N . HIS A 1 98 ? -3.270 -12.843 8.042 1.00 89.25 98 HIS A N 1
ATOM 765 C CA . HIS A 1 98 ? -3.351 -13.284 6.657 1.00 89.25 98 HIS A CA 1
ATOM 766 C C . HIS A 1 98 ? -3.915 -12.163 5.785 1.00 89.25 98 HIS A C 1
ATOM 768 O O . HIS A 1 98 ? -4.992 -11.630 6.044 1.00 89.25 98 HIS A O 1
ATOM 774 N N . ILE A 1 99 ? -3.181 -11.809 4.730 1.00 87.81 99 ILE A N 1
ATOM 775 C CA . ILE A 1 99 ? -3.525 -10.659 3.888 1.00 87.81 99 ILE A CA 1
ATOM 776 C C . ILE A 1 99 ? -4.625 -10.964 2.868 1.00 87.81 99 ILE A C 1
ATOM 778 O O . ILE A 1 99 ? -5.410 -10.084 2.538 1.00 87.81 99 ILE A O 1
ATOM 782 N N . THR A 1 100 ? -4.726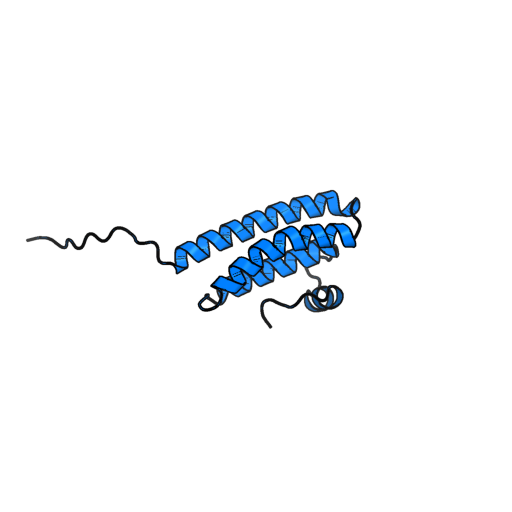 -12.211 2.411 1.00 86.81 100 THR A N 1
ATOM 783 C CA . THR A 1 100 ? -5.731 -12.667 1.441 1.00 86.81 100 THR A CA 1
ATOM 784 C C . THR A 1 100 ? -7.176 -12.357 1.862 1.00 86.81 100 THR A C 1
ATOM 786 O O . THR A 1 100 ? -7.871 -11.706 1.082 1.00 86.81 100 TH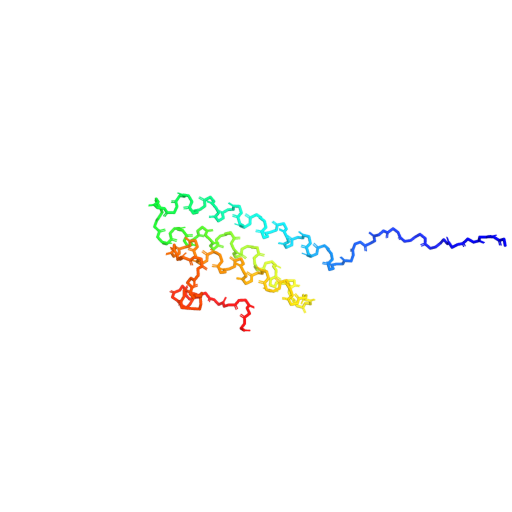R A O 1
ATOM 789 N N . PRO A 1 101 ? -7.649 -12.724 3.075 1.00 88.06 101 PRO A N 1
ATOM 790 C CA . PRO A 1 101 ? -9.011 -12.384 3.494 1.00 88.06 101 PRO A CA 1
ATOM 791 C C . PRO A 1 101 ? -9.225 -10.870 3.623 1.00 88.06 101 PRO A C 1
ATOM 793 O O . PRO A 1 101 ? -10.314 -10.380 3.340 1.00 88.06 101 PRO A O 1
ATOM 796 N N . ILE A 1 102 ? -8.183 -10.112 3.982 1.00 87.81 102 ILE A N 1
ATOM 797 C CA . ILE A 1 102 ? -8.246 -8.648 4.082 1.00 87.81 102 ILE A CA 1
ATOM 798 C C . ILE A 1 102 ? -8.459 -8.036 2.693 1.00 87.81 102 ILE A C 1
ATOM 800 O O . ILE A 1 102 ? -9.393 -7.263 2.507 1.00 87.81 102 ILE A O 1
ATOM 804 N N . LEU A 1 103 ? -7.644 -8.409 1.703 1.00 85.62 103 LEU A N 1
ATOM 805 C CA . LEU A 1 103 ? -7.792 -7.913 0.331 1.00 85.62 103 LEU A CA 1
ATOM 806 C C . LEU A 1 103 ? -9.147 -8.296 -0.270 1.00 85.62 103 LEU A C 1
ATOM 808 O O . LEU A 1 103 ? -9.788 -7.454 -0.893 1.00 85.62 103 LEU A O 1
ATOM 812 N N . SER A 1 104 ? -9.613 -9.522 -0.010 1.00 85.00 104 SER A N 1
ATOM 813 C CA . SER A 1 104 ? -10.941 -9.972 -0.435 1.00 85.00 104 SER A CA 1
ATOM 814 C C . SER A 1 104 ? -12.056 -9.130 0.186 1.00 85.00 104 SER A C 1
ATOM 816 O O . SER A 1 104 ? -12.977 -8.745 -0.523 1.00 85.00 104 SER A O 1
ATOM 818 N N . SER A 1 105 ? -11.969 -8.804 1.482 1.00 86.25 105 SER A N 1
ATOM 819 C CA . SER A 1 105 ? -12.972 -7.964 2.158 1.00 86.25 105 SER A CA 1
ATOM 820 C C . SER A 1 105 ? -13.012 -6.528 1.626 1.00 86.25 105 SER A C 1
ATOM 822 O O . SER A 1 105 ? -14.061 -5.890 1.631 1.00 86.25 105 SER A O 1
ATOM 824 N N . LEU A 1 106 ? -11.872 -6.034 1.135 1.00 84.56 106 LEU A N 1
ATOM 825 C CA . LEU A 1 106 ? -11.735 -4.712 0.531 1.00 84.56 106 LEU A CA 1
ATOM 826 C C . LEU A 1 106 ? -12.050 -4.705 -0.973 1.00 84.56 106 LEU A C 1
ATOM 828 O O . LEU A 1 106 ? -12.093 -3.634 -1.565 1.00 84.56 106 LEU A O 1
ATOM 832 N N . HIS A 1 107 ? -12.267 -5.869 -1.596 1.00 83.88 107 HIS A N 1
ATOM 833 C CA . HIS A 1 107 ? -12.398 -6.035 -3.051 1.00 83.88 107 HIS A CA 1
ATOM 834 C C . HIS A 1 107 ? -11.173 -5.538 -3.843 1.00 83.88 107 HIS A C 1
ATOM 836 O O . HIS A 1 107 ? -11.287 -5.088 -4.983 1.00 83.88 107 HIS A O 1
ATOM 842 N N . TRP A 1 108 ? -9.978 -5.600 -3.249 1.00 83.62 108 TRP A N 1
ATOM 843 C CA . TRP A 1 108 ? -8.745 -5.153 -3.902 1.00 83.62 108 TRP A CA 1
ATOM 844 C C . TRP A 1 108 ? -8.088 -6.301 -4.671 1.00 83.62 108 TRP A C 1
ATOM 846 O O . TRP A 1 108 ? -7.786 -7.348 -4.098 1.00 83.62 108 TRP A O 1
ATOM 856 N N . LEU A 1 109 ? -7.814 -6.084 -5.961 1.00 78.44 109 LEU A N 1
ATOM 857 C CA . LEU A 1 109 ? -7.135 -7.062 -6.816 1.00 78.44 109 LEU A CA 1
ATOM 858 C C . LEU A 1 109 ? -5.657 -7.199 -6.420 1.00 78.44 109 LEU A C 1
ATOM 860 O O . LEU A 1 109 ? -4.968 -6.179 -6.357 1.00 78.44 109 LEU A O 1
ATOM 864 N N . PRO A 1 110 ? -5.138 -8.413 -6.172 1.00 70.56 110 PRO A N 1
ATOM 865 C CA . PRO A 1 110 ? -3.717 -8.597 -5.914 1.00 70.56 110 PRO A CA 1
ATOM 866 C C . PRO A 1 110 ? -2.895 -8.233 -7.159 1.00 70.56 110 PRO A C 1
ATOM 868 O O . PRO A 1 110 ? -3.234 -8.608 -8.278 1.00 70.56 110 PRO A O 1
ATOM 871 N N . VAL A 1 111 ? -1.785 -7.521 -6.956 1.00 68.75 111 VAL A N 1
ATOM 872 C CA . VAL A 1 111 ? -0.781 -7.218 -7.992 1.00 68.75 111 VAL A CA 1
ATOM 873 C C . VAL A 1 111 ? -0.109 -8.500 -8.511 1.00 68.75 111 VAL A C 1
ATOM 875 O O . VAL A 1 111 ? 0.346 -8.546 -9.652 1.00 68.75 111 VAL A O 1
ATOM 878 N N . LYS A 1 112 ? -0.042 -9.555 -7.690 1.00 65.69 112 LYS A N 1
ATOM 879 C CA . LYS A 1 112 ? 0.449 -10.880 -8.080 1.00 65.69 112 LYS A CA 1
ATOM 880 C C . LYS A 1 112 ? -0.345 -11.985 -7.377 1.00 65.69 112 LYS A C 1
ATOM 882 O O . LYS A 1 112 ? -0.507 -11.919 -6.159 1.00 65.69 112 LYS A O 1
ATOM 887 N N . PHE A 1 113 ? -0.786 -12.983 -8.146 1.00 52.03 113 PHE A N 1
ATOM 888 C CA . PHE A 1 113 ? -1.317 -14.252 -7.637 1.00 52.03 113 PHE A CA 1
ATOM 889 C C . PHE A 1 113 ? -0.186 -15.210 -7.243 1.00 52.03 113 PHE A C 1
ATOM 891 O O . PHE A 1 113 ? 0.854 -15.231 -7.948 1.00 52.03 113 PHE A O 1
#

Secondary structure (DSSP, 8-state):
--------------HHHHHHHHHHHHHHHHHHHHHHHHHHGGGS-HHHHHHHHHHHHHHHHHHHHHHGGG--HHHHHHHHHHHHHHHHHHHT--TTS-HHHHHHHHTPPPS--

Organism: Silurus meridionalis (NCBI:txid175797)

Sequence (113 aa):
KNSENSTETGPVKSANDLMKNHINHVTKTAYFHFRNIAKIRNMLSISDAEKLIHAFMTSRIDYCNALLAGCPASLINKLQLVQNAAARVLTRSRKYDHITPILSSLHWLPVKF

Radius of gyration: 18.99 Å; chains: 1; bounding box: 68×24×41 Å

Foldseek 3Di:
DDDDDDPPDDPPPPPQNVVVVLLVVLLVVLVVVLVVCLVCVVVDDLVVLVVVLCVSLVVRVVVVVVVVPPHDVVSLVSNLVSVLSSLCSSVVDDPPDDSVVSCVVVVHDGSPD